Protein AF-A0A2G9M117-F1 (afdb_monomer_lite)

Secondary structure (DSSP, 8-state):
-HHHHHHHHHHHHHHTTS-SS--SSHHHHHHHHHHHTTT-HHHHHHHHHHHHHHHGGGSEEEEEE-SSS-EEEEEEETTEEEEE-HHHHHHHHHHHHHHHHHHHHHH-

Sequence (108 aa):
MIELCVEAILERAKKKKLIKVIPEAPRARIEAVEIVCKKNPTIMKTMTLYLFLRRIDALEQVRKNEFRKKVTLEIIDADKITEINMDKLKEWYELTQNFLIDVRGYIK

Foldseek 3Di:
DVVVLLVLLQVLCVVVVVDVDQDPDPVVSLVSQCVSCVVPVLSVVLSVVVVCVVCQVVFDWDWDDDPDDWIWIWTDDPPDTDIDTPVNVVVNVVSVVVSVVVSVVSSD

pLDDT: mean 89.01, std 9.57, range [49.56, 97.06]

Structure (mmCIF, N/CA/C/O backbone):
data_AF-A0A2G9M117-F1
#
_entry.id   AF-A0A2G9M117-F1
#
loop_
_atom_site.group_PDB
_atom_site.id
_atom_site.type_symbol
_atom_site.label_atom_id
_atom_site.label_alt_id
_atom_site.label_comp_id
_atom_site.label_asym_id
_atom_site.label_entity_id
_atom_site.label_seq_id
_atom_site.pdbx_PDB_ins_code
_atom_site.Cartn_x
_atom_site.Cartn_y
_atom_site.Cartn_z
_atom_site.occupancy
_atom_site.B_iso_or_equiv
_atom_site.auth_seq_id
_atom_site.auth_comp_id
_atom_site.auth_asym_id
_atom_site.auth_atom_id
_atom_site.pdbx_PDB_model_num
ATOM 1 N N . MET A 1 1 ? -0.251 -10.748 2.529 1.00 85.94 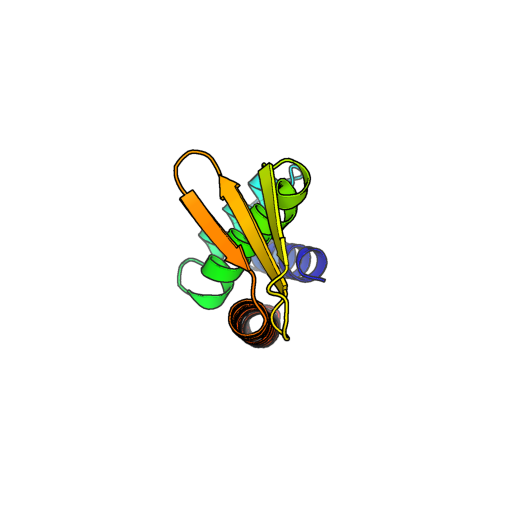1 MET A N 1
ATOM 2 C CA . MET A 1 1 ? 0.122 -10.046 3.78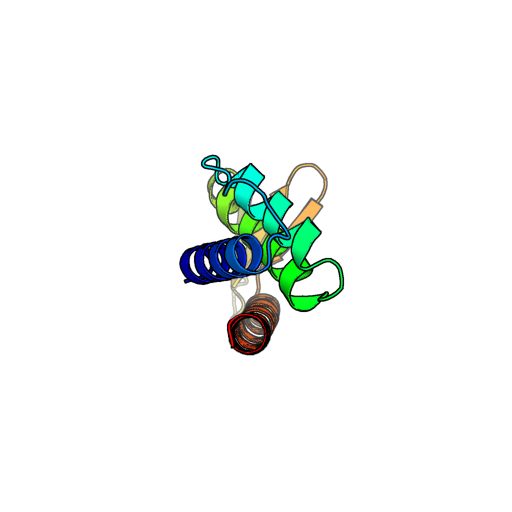1 1.00 85.94 1 MET A CA 1
ATOM 3 C C . MET A 1 1 ? -0.593 -8.703 3.890 1.00 85.94 1 MET A C 1
ATOM 5 O O . MET A 1 1 ? -1.361 -8.554 4.827 1.00 85.94 1 MET A O 1
ATOM 9 N N . ILE A 1 2 ? -0.419 -7.779 2.932 1.00 91.25 2 ILE A N 1
ATOM 10 C CA . ILE A 1 2 ? -1.111 -6.471 2.930 1.00 91.25 2 ILE A CA 1
ATOM 11 C C . ILE A 1 2 ? -2.640 -6.637 2.995 1.00 91.25 2 ILE A C 1
ATOM 13 O O . ILE A 1 2 ? -3.270 -6.001 3.830 1.00 91.25 2 ILE A O 1
ATOM 17 N N . GLU A 1 3 ? -3.217 -7.574 2.238 1.00 91.25 3 GLU A N 1
ATOM 18 C CA . GLU A 1 3 ? -4.642 -7.948 2.323 1.00 91.25 3 GLU A CA 1
ATOM 19 C C . GLU A 1 3 ? -5.142 -8.252 3.730 1.00 91.25 3 GLU A C 1
ATOM 21 O O . GLU A 1 3 ? -6.178 -7.737 4.139 1.00 91.25 3 GLU A O 1
ATOM 26 N N . LEU A 1 4 ? -4.392 -9.062 4.479 1.00 92.94 4 LEU A N 1
ATOM 27 C CA . LEU A 1 4 ? -4.767 -9.446 5.838 1.00 92.94 4 LEU A CA 1
ATOM 28 C C . LEU A 1 4 ? -4.737 -8.229 6.768 1.00 92.94 4 LEU A C 1
ATOM 30 O O . LEU A 1 4 ? -5.589 -8.076 7.637 1.00 92.94 4 LEU A O 1
ATOM 34 N N . CYS A 1 5 ? -3.771 -7.330 6.563 1.00 94.38 5 CYS A N 1
ATOM 35 C CA . CYS A 1 5 ? -3.695 -6.071 7.294 1.00 94.38 5 CYS A CA 1
ATOM 36 C C . CYS A 1 5 ? -4.869 -5.143 6.954 1.00 94.38 5 CYS A C 1
ATOM 38 O O . CYS A 1 5 ? -5.472 -4.584 7.865 1.00 94.38 5 CYS A O 1
ATOM 40 N N . VAL A 1 6 ? -5.219 -5.004 5.671 1.00 94.12 6 VAL A N 1
ATOM 41 C CA . VAL A 1 6 ? -6.384 -4.228 5.208 1.00 94.12 6 VAL A CA 1
ATOM 42 C C . VAL A 1 6 ? -7.663 -4.756 5.852 1.00 94.12 6 VAL A C 1
ATOM 44 O O . VAL A 1 6 ? -8.438 -3.984 6.414 1.00 94.12 6 VAL A O 1
ATOM 47 N N . GLU A 1 7 ? -7.857 -6.071 5.840 1.00 94.25 7 GLU A N 1
ATOM 48 C CA . GLU A 1 7 ? -9.005 -6.718 6.468 1.00 94.25 7 GLU A CA 1
ATOM 49 C C . GLU A 1 7 ? -9.072 -6.435 7.972 1.00 94.25 7 GLU A C 1
ATOM 51 O O . GLU A 1 7 ? -10.092 -5.952 8.464 1.00 94.25 7 GLU A O 1
ATOM 56 N N . ALA A 1 8 ? -7.962 -6.606 8.690 1.00 95.06 8 ALA A N 1
ATOM 57 C CA . ALA A 1 8 ? -7.910 -6.348 10.125 1.00 95.06 8 ALA A CA 1
ATOM 58 C C . ALA A 1 8 ? -8.161 -4.868 10.489 1.00 95.06 8 ALA A C 1
ATOM 60 O O . ALA A 1 8 ? -8.827 -4.578 11.490 1.00 95.06 8 ALA A O 1
ATOM 61 N N . ILE A 1 9 ? -7.681 -3.915 9.676 1.00 94.94 9 ILE A N 1
ATOM 62 C CA . ILE A 1 9 ? -7.995 -2.484 9.837 1.00 94.94 9 ILE A CA 1
ATOM 63 C C . ILE A 1 9 ? -9.500 -2.257 9.686 1.00 94.94 9 ILE A C 1
ATOM 65 O O . ILE A 1 9 ? -10.107 -1.605 10.538 1.00 94.94 9 ILE A O 1
ATOM 69 N N . LEU A 1 10 ? -10.114 -2.800 8.630 1.00 94.62 10 LEU A N 1
ATOM 70 C CA . LEU A 1 10 ? -11.540 -2.621 8.347 1.00 94.62 10 LEU A CA 1
ATOM 71 C C . LEU A 1 10 ? -12.420 -3.268 9.424 1.00 94.62 10 LEU A C 1
ATOM 73 O O . LEU A 1 10 ? -13.400 -2.663 9.864 1.00 94.62 10 LEU A O 1
ATOM 77 N N . GLU A 1 11 ? -12.049 -4.443 9.930 1.00 94.75 11 GLU A N 1
ATOM 78 C CA . GLU A 1 11 ? -12.729 -5.068 11.066 1.00 94.75 11 GLU A CA 1
ATOM 79 C C . GLU A 1 11 ? -12.672 -4.197 12.324 1.00 94.75 11 GLU A C 1
ATOM 81 O O . GLU A 1 11 ? -13.689 -3.982 12.994 1.00 94.75 11 GLU A O 1
ATOM 86 N N . ARG A 1 12 ? -11.491 -3.659 12.652 1.00 94.50 12 ARG A N 1
ATOM 87 C CA . ARG A 1 12 ? -11.315 -2.754 13.794 1.00 94.50 12 ARG A CA 1
ATOM 88 C C . ARG A 1 12 ? -12.109 -1.462 13.598 1.00 94.50 12 ARG A C 1
ATOM 90 O O . ARG A 1 12 ? -12.737 -0.993 14.547 1.00 94.50 12 ARG A O 1
ATOM 97 N N . ALA A 1 13 ? -12.139 -0.920 12.383 1.00 93.94 13 ALA A N 1
ATOM 98 C CA . ALA A 1 13 ? -12.908 0.268 12.031 1.00 93.94 13 ALA A CA 1
ATOM 99 C C . ALA A 1 13 ? -14.420 0.038 12.181 1.00 93.94 13 ALA A C 1
ATOM 101 O O . ALA A 1 13 ? -15.115 0.888 12.745 1.00 93.94 13 ALA A O 1
ATOM 102 N N . LYS A 1 14 ? -14.924 -1.132 11.764 1.00 94.06 14 LYS A N 1
ATOM 103 C CA . LYS A 1 14 ? -16.323 -1.543 11.963 1.00 94.06 14 LYS A CA 1
ATOM 104 C C . LYS A 1 14 ? -16.656 -1.672 13.451 1.00 94.06 14 LYS A C 1
ATOM 106 O O . LYS A 1 14 ? -17.664 -1.132 13.898 1.00 94.06 14 LYS A O 1
ATOM 111 N N . LYS A 1 15 ? -15.780 -2.305 14.244 1.00 92.94 15 LYS A N 1
ATOM 112 C CA . LYS A 1 15 ? -15.930 -2.404 15.712 1.00 92.94 15 LYS A CA 1
ATOM 113 C C . LYS A 1 15 ? -15.964 -1.026 16.384 1.00 92.94 15 LYS A C 1
ATOM 115 O O . LYS A 1 15 ? -16.768 -0.804 17.282 1.00 92.94 15 LYS A O 1
ATOM 120 N N . LYS A 1 16 ? -15.147 -0.080 15.907 1.00 92.19 16 LYS A N 1
ATOM 121 C CA . LYS A 1 16 ? -15.133 1.328 16.348 1.00 92.19 16 LYS A CA 1
ATOM 122 C C . LYS A 1 16 ? -16.268 2.178 15.748 1.00 92.19 16 LYS A C 1
ATOM 124 O O . LYS A 1 16 ? -16.308 3.377 15.999 1.00 92.19 16 LYS A O 1
ATOM 129 N N . LYS A 1 17 ? -17.185 1.580 14.973 1.00 91.88 17 LYS A N 1
ATOM 130 C CA . LYS A 1 17 ? -18.307 2.245 14.282 1.00 91.88 17 LYS A CA 1
ATOM 131 C C . LYS A 1 17 ? -17.888 3.374 13.324 1.00 91.88 17 LYS A C 1
ATOM 133 O O . LYS A 1 17 ? -18.693 4.249 13.022 1.00 91.88 17 LYS A O 1
ATOM 138 N N . LEU A 1 18 ? -16.650 3.348 12.820 1.00 90.50 18 LEU A N 1
ATOM 139 C CA . LEU A 1 18 ? -16.159 4.306 11.817 1.00 90.50 18 LEU A CA 1
ATOM 140 C C . LEU A 1 18 ? -16.727 4.013 10.423 1.00 90.50 18 LEU A C 1
ATOM 142 O O . LEU A 1 18 ? -16.890 4.921 9.615 1.00 90.50 18 LEU A O 1
ATOM 146 N N . ILE A 1 19 ? -17.046 2.745 10.159 1.00 91.19 19 ILE A N 1
ATOM 147 C CA . ILE A 1 19 ? -17.708 2.278 8.941 1.00 91.19 19 ILE A CA 1
ATOM 148 C C . ILE A 1 19 ? -18.910 1.410 9.317 1.00 91.19 19 ILE A C 1
ATOM 150 O O . ILE A 1 19 ? -18.880 0.697 10.322 1.00 91.19 19 ILE A O 1
ATOM 154 N N . LYS A 1 20 ? -19.976 1.461 8.511 1.00 87.31 20 LYS A N 1
ATOM 155 C CA . LYS A 1 20 ? -21.186 0.645 8.727 1.00 87.31 20 LYS A CA 1
ATOM 156 C C . LYS A 1 20 ? -21.016 -0.777 8.192 1.00 87.31 20 LYS A C 1
ATOM 158 O O . LYS A 1 20 ? -21.390 -1.747 8.848 1.00 87.31 20 LYS A O 1
ATOM 163 N N . VAL A 1 21 ? -20.435 -0.890 7.001 1.00 91.31 21 VAL A N 1
ATOM 164 C CA . VAL A 1 21 ? -20.273 -2.141 6.255 1.00 91.31 21 VAL A CA 1
ATOM 165 C C . VAL A 1 21 ? -18.848 -2.196 5.715 1.00 91.31 21 VAL A C 1
ATOM 167 O O . VAL A 1 21 ? -18.277 -1.162 5.371 1.00 91.31 21 VAL A O 1
ATOM 170 N N . ILE A 1 22 ? -18.269 -3.395 5.687 1.00 91.25 22 ILE A N 1
ATOM 171 C CA . ILE A 1 22 ? -16.971 -3.639 5.054 1.00 91.25 22 ILE A CA 1
ATOM 172 C C . ILE A 1 22 ? -17.247 -3.858 3.563 1.00 91.25 22 ILE A C 1
ATOM 174 O O . ILE A 1 22 ? -18.027 -4.756 3.250 1.00 91.25 22 ILE A O 1
ATOM 178 N N . PRO A 1 23 ? -16.661 -3.061 2.655 1.00 91.69 23 PRO A N 1
ATOM 179 C CA . PRO A 1 23 ? -16.855 -3.258 1.224 1.00 91.69 23 PRO A CA 1
ATOM 180 C C . PRO A 1 23 ? -16.344 -4.628 0.762 1.00 91.69 23 PRO A C 1
ATOM 182 O O . PRO A 1 23 ? -15.321 -5.108 1.254 1.00 91.69 23 PRO A O 1
ATOM 185 N N . GLU A 1 24 ? -17.027 -5.230 -0.212 1.00 88.50 24 GLU A N 1
ATOM 186 C CA . GLU A 1 24 ? -16.603 -6.496 -0.832 1.00 88.50 24 GLU A CA 1
ATOM 187 C C . GLU A 1 24 ? -15.572 -6.267 -1.942 1.00 88.50 24 GLU A C 1
ATOM 189 O O . GLU A 1 24 ? -14.589 -6.999 -2.060 1.00 88.50 24 GLU A O 1
ATOM 194 N N . ALA A 1 25 ? -15.759 -5.209 -2.738 1.00 89.56 25 ALA A N 1
ATOM 195 C CA . ALA A 1 25 ? -14.879 -4.903 -3.856 1.00 89.56 25 ALA A CA 1
ATOM 196 C C . ALA A 1 25 ? -13.464 -4.522 -3.365 1.00 89.56 25 ALA A C 1
ATOM 198 O O . ALA A 1 25 ? -13.335 -3.635 -2.515 1.00 89.56 25 ALA A O 1
ATOM 199 N N . PRO A 1 26 ? -12.382 -5.099 -3.933 1.00 86.56 26 PRO A N 1
ATOM 200 C CA . PRO A 1 26 ? -11.021 -4.852 -3.454 1.00 86.56 26 PRO A CA 1
ATOM 201 C C . PRO A 1 26 ? -10.614 -3.378 -3.476 1.00 86.56 26 PRO A C 1
ATOM 203 O O . PRO A 1 26 ? -9.981 -2.891 -2.545 1.00 86.56 26 PRO A O 1
ATOM 206 N N . ARG A 1 27 ? -11.019 -2.642 -4.514 1.00 89.00 27 ARG A N 1
ATOM 207 C CA . ARG A 1 27 ? -10.718 -1.212 -4.628 1.00 89.00 27 ARG A CA 1
ATOM 208 C C . ARG A 1 27 ? -11.461 -0.382 -3.579 1.00 89.00 27 ARG A C 1
ATOM 210 O O . ARG A 1 27 ? -10.848 0.449 -2.922 1.00 89.00 27 ARG A O 1
ATOM 217 N N . ALA A 1 28 ? -12.732 -0.698 -3.338 1.00 91.62 28 ALA A N 1
ATOM 218 C CA . ALA A 1 28 ? -13.521 -0.044 -2.298 1.00 91.62 28 ALA A CA 1
ATOM 219 C C . ALA A 1 28 ? -12.977 -0.332 -0.884 1.00 91.62 28 ALA A C 1
ATOM 221 O O . ALA A 1 28 ? -13.058 0.523 -0.005 1.00 91.62 28 ALA A O 1
ATOM 222 N N . ARG A 1 29 ? -12.381 -1.513 -0.651 1.00 93.62 29 ARG A N 1
ATOM 223 C CA . ARG A 1 29 ? -11.678 -1.821 0.610 1.00 93.62 29 ARG A CA 1
ATOM 224 C C . ARG A 1 29 ? -10.484 -0.891 0.831 1.00 93.62 29 ARG A C 1
ATOM 226 O O . ARG A 1 29 ? -10.327 -0.376 1.934 1.00 93.62 29 ARG A O 1
ATOM 233 N N . ILE A 1 30 ? -9.680 -0.659 -0.208 1.00 93.69 30 ILE A N 1
ATOM 234 C CA . ILE A 1 30 ? -8.529 0.253 -0.155 1.00 93.69 30 ILE A CA 1
ATOM 235 C C . ILE A 1 30 ? -8.993 1.681 0.148 1.00 93.69 30 ILE A C 1
ATOM 237 O O . ILE A 1 30 ? -8.508 2.287 1.098 1.00 93.69 30 ILE A O 1
ATOM 241 N N . GLU A 1 31 ? -9.987 2.181 -0.588 1.00 93.00 31 GLU A N 1
ATOM 242 C CA . GLU A 1 31 ? -10.548 3.524 -0.383 1.00 93.00 31 GLU A CA 1
ATOM 243 C C . GLU A 1 31 ? -11.097 3.700 1.043 1.00 93.00 31 GLU A C 1
ATOM 245 O O . GLU A 1 31 ? -10.865 4.719 1.696 1.00 93.00 31 GLU A O 1
ATOM 250 N N . ALA A 1 32 ? -11.765 2.677 1.585 1.00 94.31 32 ALA A N 1
ATOM 251 C CA . ALA A 1 32 ? -12.232 2.696 2.967 1.00 94.31 32 ALA A CA 1
ATOM 252 C C . ALA A 1 32 ? -11.071 2.765 3.978 1.00 94.31 32 ALA A C 1
ATOM 254 O O . ALA A 1 32 ? -11.161 3.516 4.953 1.00 94.31 32 ALA A O 1
ATOM 255 N N . VAL A 1 33 ? -9.974 2.031 3.754 1.00 94.75 33 VAL A N 1
ATOM 256 C CA . VAL A 1 33 ? -8.766 2.128 4.593 1.00 94.75 33 VAL A CA 1
ATOM 257 C C . VAL A 1 33 ? -8.152 3.520 4.505 1.00 94.75 33 VAL A C 1
ATOM 259 O O . VAL A 1 33 ? -7.814 4.092 5.539 1.00 94.75 33 VAL A O 1
ATOM 262 N N . GLU A 1 34 ? -8.055 4.097 3.311 1.00 93.31 34 GLU A N 1
ATOM 263 C CA . GLU A 1 34 ? -7.516 5.444 3.109 1.00 93.31 34 GLU A CA 1
ATOM 264 C C . GLU A 1 34 ? -8.325 6.510 3.862 1.00 93.31 34 GLU A C 1
ATOM 266 O O . GLU A 1 34 ? -7.759 7.378 4.527 1.00 93.31 34 GLU A O 1
ATOM 271 N N . ILE A 1 35 ? -9.656 6.403 3.857 1.00 93.44 35 ILE A N 1
ATOM 272 C CA . ILE A 1 35 ? -10.538 7.310 4.605 1.00 93.44 35 ILE A CA 1
ATOM 273 C C . ILE A 1 35 ? -10.338 7.151 6.119 1.00 93.44 35 ILE A C 1
ATOM 275 O O . ILE A 1 35 ? -10.193 8.144 6.843 1.00 93.44 35 ILE A O 1
ATOM 279 N N . VAL A 1 36 ? -10.326 5.909 6.611 1.00 93.88 36 VAL A N 1
ATOM 280 C CA . VAL A 1 36 ? -10.222 5.599 8.046 1.00 93.88 36 VAL A CA 1
ATOM 281 C C . VAL A 1 36 ? -8.843 5.962 8.603 1.00 93.88 36 VAL A C 1
ATOM 283 O O . VAL A 1 36 ? -8.735 6.474 9.721 1.00 93.88 36 VAL A O 1
ATOM 286 N N . CYS A 1 37 ? -7.789 5.730 7.825 1.00 93.06 37 CYS A N 1
ATOM 287 C CA . CYS A 1 37 ? -6.396 5.916 8.215 1.00 93.06 37 CYS A CA 1
ATOM 288 C C . CYS A 1 37 ? -5.759 7.168 7.596 1.00 93.06 37 CYS A C 1
ATOM 290 O O . CYS A 1 37 ? -4.537 7.280 7.607 1.00 93.06 37 CYS A O 1
ATOM 292 N N . LYS A 1 38 ? -6.553 8.154 7.153 1.00 92.81 38 LYS A N 1
ATOM 293 C CA . LYS A 1 38 ? -6.085 9.376 6.464 1.00 92.81 38 LYS A CA 1
ATOM 294 C C . LYS A 1 38 ? -4.963 10.155 7.159 1.00 92.81 38 LYS A C 1
ATOM 296 O O . LYS A 1 38 ? -4.235 10.903 6.521 1.00 92.81 38 LYS A O 1
ATOM 301 N N . LYS A 1 39 ? -4.851 10.027 8.486 1.00 92.25 39 LYS A N 1
ATOM 302 C CA . LYS A 1 39 ? -3.823 10.700 9.297 1.00 92.25 39 LYS A CA 1
ATOM 303 C C . LYS A 1 39 ? -2.484 9.958 9.313 1.00 92.25 39 LYS A C 1
ATOM 305 O O . LYS A 1 39 ? -1.503 10.524 9.781 1.00 92.25 39 LYS A O 1
ATOM 310 N N . ASN A 1 40 ? -2.444 8.707 8.856 1.00 93.25 40 ASN A N 1
ATOM 311 C CA . ASN A 1 40 ? -1.240 7.893 8.833 1.00 93.25 40 ASN A CA 1
ATOM 312 C C . AS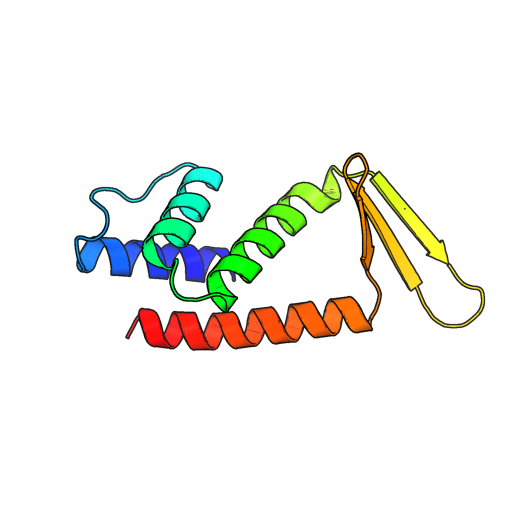N A 1 40 ? -0.652 7.866 7.405 1.00 93.25 40 ASN A C 1
ATOM 314 O O . ASN A 1 40 ? -1.157 7.136 6.546 1.00 93.25 40 ASN A O 1
ATOM 318 N N . PRO A 1 41 ? 0.426 8.622 7.134 1.00 95.00 41 PRO A N 1
ATOM 319 C CA . PRO A 1 41 ? 1.014 8.692 5.800 1.00 95.00 41 PRO A CA 1
ATOM 320 C C . PRO A 1 41 ? 1.636 7.364 5.342 1.00 95.00 41 PRO A C 1
ATOM 322 O O . PRO A 1 41 ? 1.660 7.096 4.142 1.00 95.00 41 PRO A O 1
ATOM 325 N N . THR A 1 42 ? 2.123 6.525 6.259 1.00 95.50 42 THR A N 1
ATOM 326 C CA . THR A 1 42 ? 2.696 5.205 5.953 1.00 95.50 42 THR A CA 1
ATOM 327 C C . THR A 1 42 ? 1.644 4.282 5.349 1.00 95.50 42 THR A C 1
ATOM 329 O O . THR A 1 42 ? 1.878 3.667 4.307 1.00 95.50 42 THR A O 1
ATOM 332 N N . ILE A 1 43 ? 0.458 4.225 5.966 1.00 94.38 43 ILE A N 1
ATOM 333 C CA . ILE A 1 43 ? -0.667 3.415 5.483 1.00 94.38 43 ILE A CA 1
ATOM 334 C C . ILE A 1 43 ? -1.100 3.903 4.100 1.00 94.38 43 ILE A C 1
ATOM 336 O O . ILE A 1 43 ? -1.184 3.094 3.181 1.00 94.38 43 ILE A O 1
ATOM 340 N N . MET A 1 44 ? -1.267 5.216 3.919 1.00 95.19 44 MET A N 1
ATOM 341 C CA . MET A 1 44 ? -1.650 5.806 2.628 1.00 95.19 44 MET A CA 1
ATOM 342 C C . MET A 1 44 ? -0.654 5.464 1.510 1.00 95.19 44 MET A C 1
ATOM 344 O O . MET A 1 44 ? -1.037 4.981 0.444 1.00 95.19 44 MET A O 1
ATOM 348 N N . LYS A 1 45 ? 0.649 5.650 1.764 1.00 95.94 45 LYS A N 1
ATOM 349 C CA . LYS A 1 45 ? 1.705 5.311 0.797 1.00 95.94 45 LYS A CA 1
ATOM 350 C C . LYS A 1 45 ? 1.710 3.820 0.463 1.00 95.94 45 LYS A C 1
ATOM 352 O O . LYS A 1 45 ? 1.909 3.456 -0.694 1.00 95.94 45 LYS A O 1
ATOM 357 N N . THR A 1 46 ? 1.454 2.965 1.451 1.00 96.38 46 THR A N 1
ATOM 358 C CA . THR A 1 46 ? 1.381 1.512 1.249 1.00 96.38 46 THR A CA 1
ATOM 359 C C . THR A 1 46 ? 0.161 1.117 0.423 1.00 96.38 46 THR A C 1
ATOM 361 O O . THR A 1 46 ? 0.286 0.248 -0.432 1.00 96.38 46 THR A O 1
ATOM 364 N N . MET A 1 47 ? -0.993 1.768 0.604 1.00 95.81 47 MET A N 1
ATOM 365 C CA . MET A 1 47 ? -2.180 1.540 -0.233 1.00 95.81 47 MET A CA 1
ATOM 366 C C . MET A 1 47 ? -1.921 1.921 -1.693 1.00 95.81 47 MET A C 1
ATOM 368 O O . MET A 1 47 ? -2.234 1.151 -2.601 1.00 95.81 47 MET A O 1
ATOM 372 N N . THR A 1 48 ? -1.249 3.054 -1.921 1.00 93.62 48 THR A N 1
ATOM 373 C CA . THR A 1 48 ? -0.822 3.469 -3.266 1.00 93.62 48 THR A CA 1
ATOM 374 C C . THR A 1 48 ? 0.143 2.456 -3.888 1.00 93.62 48 THR A C 1
ATOM 376 O O . THR A 1 48 ? -0.058 2.038 -5.029 1.00 93.62 48 THR A O 1
ATOM 379 N N . LEU A 1 49 ? 1.167 2.025 -3.138 1.00 94.44 49 LEU A N 1
ATOM 380 C CA . LEU A 1 49 ? 2.112 1.000 -3.588 1.00 94.44 49 LEU A CA 1
ATOM 381 C C . LEU A 1 49 ? 1.391 -0.314 -3.899 1.00 94.44 49 LEU A C 1
ATOM 383 O O . LEU A 1 49 ? 1.639 -0.929 -4.927 1.00 94.44 49 LEU A O 1
ATOM 387 N N . TYR A 1 50 ? 0.468 -0.729 -3.041 1.00 94.31 50 TYR A N 1
ATOM 388 C CA . TYR A 1 50 ? -0.291 -1.954 -3.218 1.00 94.31 50 TYR A CA 1
ATOM 389 C C . TYR A 1 50 ? -1.151 -1.925 -4.491 1.00 94.31 50 TYR A C 1
ATOM 391 O O . TYR A 1 50 ? -1.129 -2.878 -5.269 1.00 94.31 50 TYR A O 1
ATOM 399 N N . LEU A 1 51 ? -1.851 -0.817 -4.760 1.00 91.94 51 LEU A N 1
ATOM 400 C CA . LEU A 1 51 ? -2.604 -0.642 -6.005 1.00 91.94 51 LEU A CA 1
ATOM 401 C C . LEU A 1 51 ? -1.698 -0.670 -7.240 1.00 91.94 51 LEU A C 1
ATOM 403 O O . LEU A 1 51 ? -2.080 -1.256 -8.251 1.00 91.94 51 LEU A O 1
ATOM 407 N N . PHE A 1 52 ? -0.510 -0.066 -7.156 1.00 91.56 52 PHE A N 1
ATOM 408 C CA . PHE A 1 52 ? 0.496 -0.132 -8.215 1.00 91.56 52 PHE A CA 1
ATOM 409 C C . PHE A 1 52 ? 0.959 -1.577 -8.458 1.00 91.56 52 PHE A C 1
ATOM 411 O O . PHE A 1 52 ? 0.898 -2.057 -9.587 1.00 91.56 52 PHE A O 1
ATOM 418 N N . LEU A 1 53 ? 1.323 -2.305 -7.399 1.00 91.19 53 LEU A N 1
ATOM 419 C CA . LEU A 1 53 ? 1.755 -3.702 -7.488 1.00 91.19 53 LEU A CA 1
ATOM 420 C C . LEU A 1 53 ? 0.659 -4.620 -8.043 1.00 91.19 53 LEU A C 1
ATOM 422 O O . LEU A 1 53 ? 0.966 -5.543 -8.782 1.00 91.19 53 LEU A O 1
ATOM 426 N N . ARG A 1 54 ? -0.624 -4.360 -7.759 1.00 89.69 54 ARG A N 1
ATOM 427 C CA . ARG A 1 54 ? -1.731 -5.143 -8.338 1.00 89.69 54 ARG A CA 1
ATOM 428 C C . ARG A 1 54 ? -1.883 -4.998 -9.847 1.00 89.69 54 ARG A C 1
ATOM 430 O O . ARG A 1 54 ? -2.456 -5.888 -10.466 1.00 89.69 54 ARG A O 1
ATOM 437 N N . ARG A 1 55 ? -1.481 -3.859 -10.414 1.00 90.00 55 ARG A N 1
ATOM 438 C CA . ARG A 1 55 ? -1.606 -3.594 -11.854 1.00 90.00 55 ARG A CA 1
ATOM 439 C C . ARG A 1 55 ? -0.302 -3.792 -12.617 1.00 90.00 55 ARG A C 1
ATOM 441 O O . ARG A 1 55 ? -0.337 -3.750 -13.837 1.00 90.00 55 ARG A O 1
ATOM 448 N N . ILE A 1 56 ? 0.817 -4.010 -11.923 1.00 89.56 56 ILE A N 1
ATOM 449 C CA . ILE A 1 56 ? 2.161 -4.028 -12.516 1.00 89.56 56 ILE A CA 1
ATOM 450 C C . ILE A 1 56 ? 2.308 -5.056 -13.646 1.00 89.56 56 ILE A C 1
ATOM 452 O O . ILE A 1 56 ? 2.969 -4.778 -14.640 1.00 89.56 56 ILE A O 1
ATOM 456 N N . ASP A 1 57 ? 1.633 -6.202 -13.536 1.00 84.94 57 ASP A N 1
ATOM 457 C CA . ASP A 1 57 ? 1.667 -7.264 -14.548 1.00 84.94 57 ASP A CA 1
ATOM 458 C C . ASP A 1 57 ? 0.956 -6.872 -15.852 1.00 84.94 57 ASP A C 1
ATOM 460 O O . ASP A 1 57 ? 1.248 -7.429 -16.905 1.00 84.94 57 ASP A O 1
ATOM 464 N N . ALA A 1 58 ? 0.029 -5.911 -15.788 1.00 88.31 58 ALA A N 1
ATOM 465 C CA . ALA A 1 58 ? -0.694 -5.390 -16.945 1.00 88.31 58 ALA A CA 1
ATOM 466 C C . ALA A 1 58 ? -0.026 -4.149 -17.563 1.00 88.31 58 ALA A C 1
ATOM 468 O O . ALA A 1 58 ? -0.475 -3.679 -18.607 1.00 88.31 58 ALA A O 1
ATOM 469 N N . LEU A 1 59 ? 0.998 -3.593 -16.910 1.00 88.44 59 LEU A N 1
ATOM 470 C CA . LEU A 1 59 ? 1.725 -2.420 -17.386 1.00 88.44 59 LEU A CA 1
ATOM 471 C C . LEU A 1 59 ? 2.881 -2.829 -18.299 1.00 88.44 59 LEU A C 1
ATOM 473 O O . LEU A 1 59 ? 3.406 -3.939 -18.201 1.00 88.44 59 LEU A O 1
ATOM 477 N N . GLU A 1 60 ? 3.291 -1.921 -19.181 1.00 86.12 60 GLU A N 1
ATOM 478 C CA . GLU A 1 60 ? 4.431 -2.155 -20.061 1.00 86.12 60 GLU A CA 1
ATOM 479 C C . GLU A 1 60 ? 5.726 -2.211 -19.241 1.00 86.12 60 GLU A C 1
ATOM 481 O O . GLU A 1 60 ? 5.985 -1.359 -18.385 1.00 86.12 60 GLU A O 1
ATOM 486 N N . GLN A 1 61 ? 6.529 -3.247 -19.495 1.00 85.38 61 GLN A N 1
ATOM 487 C CA . GLN A 1 61 ? 7.738 -3.547 -18.737 1.00 85.38 61 GLN A CA 1
ATOM 488 C C . GLN A 1 61 ? 8.956 -3.546 -19.655 1.00 85.38 61 GLN A C 1
ATOM 490 O O . GLN A 1 61 ? 9.082 -4.399 -20.536 1.00 85.38 61 GLN A O 1
ATOM 495 N N . VAL A 1 62 ? 9.901 -2.646 -19.398 1.00 83.25 62 VAL A N 1
ATOM 496 C CA . VAL A 1 62 ? 11.182 -2.597 -20.107 1.00 83.25 62 VAL A CA 1
ATOM 497 C C . VAL A 1 62 ? 12.281 -3.068 -19.162 1.00 83.25 62 VAL A C 1
ATOM 499 O O . VAL A 1 62 ? 12.512 -2.500 -18.096 1.00 83.25 62 VAL A O 1
ATOM 502 N N . ARG A 1 63 ? 12.974 -4.147 -19.538 1.00 74.75 63 ARG A N 1
ATOM 503 C CA . ARG A 1 63 ? 14.118 -4.665 -18.776 1.00 74.75 63 ARG A CA 1
ATOM 504 C C . ARG A 1 63 ? 15.406 -4.071 -19.324 1.00 74.75 63 ARG A C 1
ATOM 506 O O . ARG A 1 63 ? 15.808 -4.403 -20.438 1.00 74.75 63 ARG A O 1
ATOM 513 N N . LYS A 1 64 ? 16.090 -3.252 -18.525 1.00 68.56 64 LYS A N 1
ATOM 514 C CA . LYS A 1 64 ? 17.447 -2.795 -18.835 1.00 68.56 64 LYS A CA 1
ATOM 515 C C . LYS A 1 64 ? 18.451 -3.721 -18.154 1.00 68.56 64 LYS A C 1
ATOM 517 O O . LYS A 1 64 ? 18.610 -3.714 -16.934 1.00 68.56 64 LYS A O 1
ATOM 522 N N . ASN A 1 65 ? 19.109 -4.548 -18.964 1.00 57.66 65 ASN A N 1
ATOM 523 C CA . ASN A 1 65 ? 20.235 -5.370 -18.532 1.00 57.66 65 ASN A CA 1
ATOM 524 C C . ASN A 1 65 ? 21.526 -4.586 -18.774 1.00 57.66 65 ASN A C 1
ATOM 526 O O . ASN A 1 65 ? 22.063 -4.605 -19.882 1.00 57.66 65 ASN A O 1
ATOM 530 N N . GLU A 1 66 ? 22.040 -3.898 -17.756 1.00 53.09 66 GLU A N 1
ATOM 531 C CA . GLU A 1 66 ? 23.386 -3.339 -17.851 1.00 53.09 66 GLU A CA 1
ATOM 532 C C . GLU A 1 66 ? 24.422 -4.453 -17.699 1.00 53.09 66 GLU A C 1
ATOM 534 O O . GLU A 1 66 ? 24.415 -5.231 -16.742 1.00 53.09 66 GLU A O 1
ATOM 539 N N . PHE A 1 67 ? 25.341 -4.497 -18.665 1.00 49.56 67 PHE A N 1
ATOM 540 C CA . PHE A 1 67 ? 26.354 -5.530 -18.894 1.00 49.56 67 PHE A CA 1
ATOM 541 C C . PHE A 1 67 ? 27.238 -5.842 -17.668 1.00 49.56 67 PHE A C 1
ATOM 543 O O . PHE A 1 67 ? 27.946 -6.848 -17.665 1.00 49.56 67 PHE A O 1
ATOM 550 N N . ARG A 1 68 ? 27.193 -5.028 -16.599 1.00 57.09 68 ARG A N 1
ATOM 551 C CA . ARG A 1 68 ? 27.782 -5.323 -15.284 1.00 57.09 68 ARG A CA 1
ATOM 552 C C . ARG A 1 68 ? 26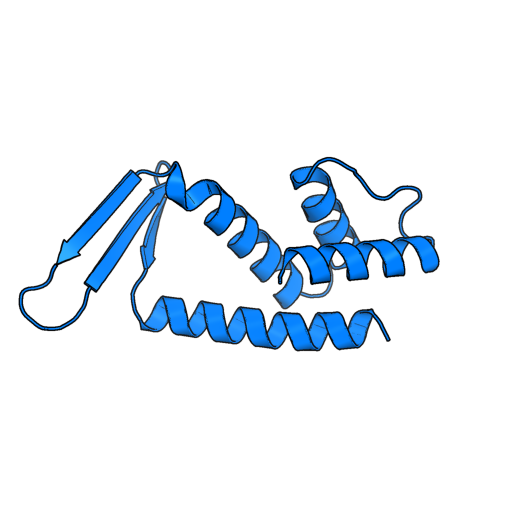.934 -4.738 -14.131 1.00 57.09 68 ARG A C 1
ATOM 554 O O . ARG A 1 68 ? 27.127 -3.601 -13.727 1.00 57.09 68 ARG A O 1
ATOM 561 N N . LYS A 1 69 ? 26.107 -5.598 -13.517 1.00 57.28 69 LYS A N 1
ATOM 562 C CA . LYS A 1 69 ? 25.663 -5.591 -12.096 1.00 57.28 69 LYS A CA 1
ATOM 563 C C . LYS A 1 69 ? 24.464 -4.756 -11.609 1.00 57.28 69 LYS A C 1
ATOM 565 O O . LYS A 1 69 ? 24.208 -4.811 -10.406 1.00 57.28 69 LYS A O 1
ATOM 570 N N . LYS A 1 70 ? 23.641 -4.120 -12.442 1.00 59.88 70 LYS A N 1
ATOM 571 C CA . LYS A 1 70 ? 22.321 -3.648 -11.971 1.00 59.88 70 LYS A CA 1
ATOM 572 C C . LYS A 1 70 ? 21.228 -4.007 -12.973 1.00 59.88 70 LYS A C 1
ATOM 574 O O . LYS A 1 70 ? 21.261 -3.582 -14.119 1.00 59.88 70 LYS A O 1
ATOM 579 N N . VAL A 1 71 ? 20.295 -4.852 -12.530 1.00 67.50 71 VAL A N 1
ATOM 580 C CA . VAL A 1 71 ? 19.039 -5.099 -13.243 1.00 67.50 71 VAL A CA 1
ATOM 581 C C . VAL A 1 71 ? 18.084 -4.002 -12.805 1.00 67.50 71 VAL A C 1
ATOM 583 O O . VAL A 1 71 ? 17.785 -3.894 -11.614 1.00 67.50 71 VAL A O 1
ATOM 586 N N . THR A 1 72 ? 17.629 -3.202 -13.761 1.00 82.75 72 THR A N 1
ATOM 587 C CA . THR A 1 72 ? 16.581 -2.208 -13.538 1.00 82.75 72 THR A CA 1
ATOM 588 C C . THR A 1 72 ? 15.376 -2.602 -14.378 1.00 82.75 72 THR A C 1
ATOM 590 O O . THR A 1 72 ? 15.491 -2.848 -15.583 1.00 82.75 72 THR A O 1
ATOM 593 N N . LEU A 1 73 ? 14.224 -2.701 -13.721 1.00 85.88 73 LEU A N 1
ATOM 594 C CA . LEU A 1 73 ? 12.935 -2.894 -14.371 1.00 85.88 73 LEU A CA 1
ATOM 595 C C . LEU A 1 73 ? 12.245 -1.538 -14.468 1.00 85.88 73 LEU A C 1
ATOM 597 O O . LEU A 1 73 ? 11.998 -0.901 -13.450 1.00 85.88 73 LEU A O 1
ATOM 601 N N . GLU A 1 74 ? 11.931 -1.101 -15.675 1.00 88.81 74 GLU A N 1
ATOM 602 C CA . GLU A 1 74 ? 11.158 0.114 -15.903 1.00 88.81 74 GLU A CA 1
ATOM 603 C C . GLU A 1 74 ? 9.712 -0.276 -16.170 1.00 88.81 74 GLU A C 1
ATOM 605 O O . GLU A 1 74 ? 9.432 -1.096 -17.043 1.00 88.81 74 GLU A O 1
ATOM 610 N N . ILE A 1 75 ? 8.802 0.299 -15.392 1.00 88.75 75 ILE A N 1
ATOM 611 C CA . ILE A 1 75 ? 7.364 0.159 -15.592 1.00 88.75 75 ILE A CA 1
ATOM 612 C C . ILE A 1 75 ? 6.849 1.457 -16.194 1.00 88.75 75 ILE A C 1
ATOM 614 O O . ILE A 1 75 ? 7.012 2.519 -15.585 1.00 88.75 75 ILE A O 1
ATOM 618 N N . ILE A 1 76 ? 6.223 1.362 -17.362 1.00 87.44 76 ILE A N 1
ATOM 619 C CA . ILE A 1 76 ? 5.612 2.493 -18.056 1.00 87.44 76 ILE A CA 1
ATOM 620 C C . ILE A 1 76 ? 4.107 2.462 -17.772 1.00 87.44 76 ILE A C 1
ATOM 622 O O . ILE A 1 76 ? 3.408 1.499 -18.087 1.00 87.44 76 ILE A O 1
ATOM 626 N N . ASP A 1 77 ? 3.619 3.518 -17.126 1.00 86.25 77 ASP A N 1
ATOM 627 C CA . ASP A 1 77 ? 2.214 3.723 -16.775 1.00 86.25 77 ASP A CA 1
ATOM 628 C C . ASP A 1 77 ? 1.758 5.061 -17.366 1.00 86.25 77 ASP A C 1
ATOM 630 O O . ASP A 1 77 ? 1.952 6.120 -16.758 1.00 86.25 77 ASP A O 1
ATOM 634 N N . ALA A 1 78 ? 1.224 5.012 -18.591 1.00 82.81 78 ALA A N 1
ATOM 635 C CA . ALA A 1 78 ? 0.990 6.184 -19.437 1.00 82.81 78 ALA A CA 1
ATOM 636 C C . ALA A 1 78 ? 2.268 7.040 -19.575 1.00 82.81 78 ALA A C 1
ATOM 638 O O . ALA A 1 78 ? 3.250 6.572 -20.142 1.00 82.81 78 ALA A O 1
ATOM 639 N N . ASP A 1 79 ? 2.289 8.251 -19.012 1.00 82.12 79 ASP A N 1
ATOM 640 C CA . ASP A 1 79 ? 3.438 9.169 -19.071 1.00 82.12 79 ASP A CA 1
ATOM 641 C C . ASP A 1 79 ? 4.409 9.017 -17.887 1.00 82.12 79 ASP A C 1
ATOM 643 O O . ASP A 1 79 ? 5.374 9.776 -17.751 1.00 82.12 79 ASP A O 1
ATOM 647 N N . LYS A 1 80 ? 4.155 8.068 -16.977 1.00 86.88 80 LYS A N 1
ATOM 648 C CA . LYS A 1 80 ? 4.966 7.874 -15.775 1.00 86.88 80 LYS A CA 1
ATOM 649 C C . LYS A 1 80 ? 5.857 6.647 -15.908 1.00 86.88 80 LYS A C 1
ATOM 651 O O . LYS A 1 80 ? 5.378 5.517 -15.931 1.00 86.88 80 LYS A O 1
ATOM 656 N N . ILE A 1 81 ? 7.164 6.881 -15.875 1.00 88.00 81 ILE A N 1
ATOM 657 C CA . ILE A 1 81 ? 8.172 5.822 -15.804 1.00 88.00 81 ILE A CA 1
ATOM 658 C C . ILE A 1 81 ? 8.523 5.580 -14.336 1.00 88.00 81 ILE A C 1
ATOM 660 O O . ILE A 1 81 ? 8.882 6.505 -13.603 1.00 88.00 81 ILE A O 1
ATOM 664 N N . THR A 1 82 ? 8.394 4.333 -13.888 1.00 89.06 82 THR A N 1
ATOM 665 C CA . THR A 1 82 ? 8.824 3.897 -12.556 1.00 89.06 82 THR A CA 1
ATOM 666 C C . THR A 1 82 ? 9.996 2.940 -12.696 1.00 89.06 82 THR A C 1
ATOM 668 O O . THR A 1 82 ? 9.821 1.806 -13.132 1.00 89.06 82 THR A O 1
ATOM 671 N N . GLU A 1 83 ? 11.182 3.389 -12.295 1.00 90.50 83 GLU A N 1
ATOM 672 C CA . GLU A 1 83 ? 12.376 2.547 -12.240 1.00 90.50 83 GLU A CA 1
ATOM 673 C C . GLU A 1 83 ? 12.403 1.731 -10.942 1.00 90.50 83 GLU A C 1
ATOM 675 O O . GLU A 1 83 ? 12.366 2.267 -9.829 1.00 90.50 83 GLU A O 1
ATOM 680 N N . ILE A 1 84 ? 12.479 0.413 -11.087 1.00 89.88 84 ILE A N 1
ATOM 681 C CA . ILE A 1 84 ? 12.555 -0.555 -10.001 1.00 89.88 84 ILE A CA 1
ATOM 682 C C . ILE A 1 84 ? 13.955 -1.156 -10.024 1.00 89.88 84 ILE A C 1
ATOM 684 O O . ILE A 1 84 ? 14.272 -2.050 -10.809 1.00 89.88 84 ILE A O 1
ATOM 688 N N . ASN A 1 85 ? 14.796 -0.635 -9.140 1.00 89.94 85 ASN A N 1
ATOM 689 C CA . ASN A 1 85 ? 16.137 -1.127 -8.860 1.00 89.94 85 ASN A CA 1
ATOM 690 C C . ASN A 1 85 ? 16.226 -1.598 -7.393 1.00 89.94 85 ASN A C 1
ATOM 692 O O . ASN A 1 85 ? 15.251 -1.541 -6.640 1.00 89.94 85 ASN A O 1
ATOM 696 N N . MET A 1 86 ? 17.404 -2.056 -6.966 1.00 88.94 86 MET A N 1
ATOM 697 C CA . MET A 1 86 ? 17.609 -2.548 -5.596 1.00 88.94 86 MET A CA 1
ATOM 698 C C . MET A 1 86 ? 17.327 -1.498 -4.514 1.00 88.94 86 MET A C 1
ATOM 700 O O . MET A 1 86 ? 16.802 -1.846 -3.457 1.00 88.94 86 MET A O 1
ATOM 704 N N . ASP A 1 87 ? 17.637 -0.228 -4.775 1.00 91.19 87 ASP A N 1
ATOM 705 C CA . ASP A 1 87 ? 17.396 0.859 -3.824 1.00 91.19 87 ASP A CA 1
ATOM 706 C C . ASP A 1 87 ? 15.888 1.096 -3.661 1.00 91.19 87 ASP A C 1
ATOM 708 O O . ASP A 1 87 ? 15.380 1.157 -2.541 1.00 91.19 87 ASP A O 1
ATOM 712 N N . LYS A 1 88 ? 15.138 1.078 -4.772 1.00 91.75 88 LYS A N 1
ATOM 713 C CA . LYS A 1 88 ? 13.674 1.171 -4.765 1.00 91.75 88 LYS A CA 1
ATOM 714 C C . LYS A 1 88 ? 13.020 0.019 -4.012 1.00 91.75 88 LYS A C 1
ATOM 716 O O . LYS A 1 88 ? 12.099 0.230 -3.224 1.00 91.75 88 LYS A O 1
ATOM 721 N N . LEU A 1 89 ? 13.511 -1.200 -4.224 1.00 92.19 89 LEU A N 1
ATOM 722 C CA . LEU A 1 89 ? 13.025 -2.377 -3.506 1.00 92.19 89 LEU A CA 1
ATOM 723 C C . LEU A 1 89 ? 13.290 -2.265 -2.001 1.00 92.19 89 LEU A C 1
ATOM 725 O O . LEU A 1 89 ? 12.436 -2.653 -1.203 1.00 92.19 89 LEU A O 1
ATOM 729 N N . LYS A 1 90 ? 14.431 -1.691 -1.604 1.00 94.31 90 LYS A N 1
ATOM 730 C CA . LYS A 1 90 ? 14.746 -1.430 -0.198 1.00 94.31 90 LYS A CA 1
ATOM 731 C C . LYS A 1 90 ? 13.805 -0.387 0.414 1.00 94.31 90 LYS A C 1
ATOM 733 O O . LYS A 1 90 ? 13.278 -0.629 1.497 1.00 94.31 90 LYS A O 1
ATOM 738 N N . GLU A 1 91 ? 13.513 0.705 -0.294 1.00 95.38 91 GLU A N 1
ATOM 739 C CA . GLU A 1 91 ? 12.515 1.696 0.142 1.00 95.38 91 GLU A CA 1
ATOM 740 C C . GLU A 1 91 ? 11.134 1.058 0.358 1.00 95.38 91 GLU A C 1
ATOM 742 O O . GLU A 1 91 ? 10.466 1.312 1.361 1.00 95.38 91 GLU A O 1
ATOM 747 N N . TRP A 1 92 ? 10.689 0.210 -0.574 1.00 95.69 92 TRP A N 1
ATOM 748 C CA . TRP A 1 92 ? 9.403 -0.486 -0.464 1.00 95.69 92 TRP A CA 1
ATOM 749 C C . TRP A 1 92 ? 9.380 -1.495 0.678 1.00 95.69 92 TRP A C 1
ATOM 751 O O . TRP A 1 92 ? 8.360 -1.631 1.360 1.00 95.69 92 TRP A O 1
ATOM 761 N N . TYR A 1 93 ? 10.498 -2.180 0.914 1.00 95.56 93 TYR A N 1
ATOM 762 C CA . TYR A 1 93 ? 10.653 -3.065 2.058 1.00 95.56 93 TYR A CA 1
ATOM 763 C C . TYR A 1 93 ? 10.505 -2.293 3.375 1.00 95.56 93 TYR A C 1
ATOM 765 O O . TYR A 1 93 ? 9.673 -2.661 4.203 1.00 95.56 93 TYR A O 1
ATOM 773 N N . GLU A 1 94 ? 11.235 -1.189 3.545 1.00 97.06 94 GLU A N 1
ATOM 774 C CA . GLU A 1 94 ? 11.160 -0.337 4.740 1.00 97.06 94 GLU A CA 1
ATOM 775 C C . GLU A 1 94 ? 9.752 0.244 4.941 1.00 97.06 94 GLU A C 1
ATOM 777 O O . GLU A 1 94 ? 9.213 0.204 6.050 1.00 97.06 94 GLU A O 1
ATOM 782 N N . LEU A 1 95 ? 9.107 0.704 3.864 1.00 96.94 95 LEU A N 1
ATOM 783 C CA . LEU A 1 95 ? 7.720 1.170 3.899 1.00 96.94 95 LEU A CA 1
ATOM 784 C C . LEU A 1 95 ? 6.768 0.072 4.392 1.00 96.94 95 LEU A C 1
ATOM 786 O O . LEU A 1 95 ? 5.923 0.327 5.251 1.00 96.94 95 LEU A O 1
ATOM 790 N N . THR A 1 96 ? 6.930 -1.153 3.887 1.00 95.25 96 THR A N 1
ATOM 791 C CA . THR A 1 96 ? 6.091 -2.296 4.269 1.00 95.25 96 THR A CA 1
ATOM 792 C C . THR A 1 96 ? 6.315 -2.691 5.731 1.00 95.25 96 THR A C 1
ATOM 794 O O . THR A 1 96 ? 5.356 -3.006 6.432 1.00 95.25 96 THR A O 1
ATOM 797 N N . GLN A 1 97 ? 7.552 -2.626 6.233 1.00 96.50 97 GLN A N 1
ATOM 798 C CA . GLN A 1 97 ? 7.846 -2.878 7.650 1.00 96.50 97 GLN A CA 1
ATOM 799 C C . GLN A 1 97 ? 7.184 -1.838 8.561 1.00 96.50 97 GLN A C 1
ATOM 801 O O . GLN A 1 97 ? 6.498 -2.201 9.519 1.00 96.50 97 GLN A O 1
ATOM 806 N N . ASN A 1 98 ? 7.317 -0.552 8.229 1.00 96.25 98 ASN A N 1
ATOM 807 C CA . ASN A 1 98 ? 6.678 0.529 8.983 1.00 96.25 98 ASN A CA 1
ATOM 808 C C . ASN A 1 98 ? 5.149 0.400 8.965 1.00 96.25 98 ASN A C 1
ATOM 810 O O . ASN A 1 98 ? 4.494 0.580 9.990 1.00 96.25 98 ASN A O 1
ATOM 814 N N . PHE A 1 99 ? 4.578 0.000 7.826 1.00 96.56 99 PHE A N 1
ATOM 815 C CA . PHE A 1 99 ? 3.154 -0.296 7.714 1.00 96.56 99 PHE A CA 1
ATOM 816 C C . PHE A 1 99 ? 2.708 -1.388 8.693 1.00 96.56 99 PHE A C 1
ATOM 818 O O . PHE A 1 99 ? 1.705 -1.213 9.380 1.00 96.56 99 PHE A O 1
ATOM 825 N N . LEU A 1 100 ? 3.452 -2.492 8.817 1.00 95.44 100 LEU A N 1
ATOM 826 C CA . LEU A 1 100 ? 3.106 -3.563 9.760 1.00 95.44 100 LEU A CA 1
ATOM 827 C C . LEU A 1 100 ? 3.101 -3.076 11.216 1.00 95.44 100 LEU A C 1
ATOM 829 O O . LEU A 1 100 ? 2.226 -3.469 11.994 1.00 95.44 100 LEU A O 1
ATOM 833 N N . ILE A 1 101 ? 4.048 -2.209 11.583 1.00 95.62 101 ILE A N 1
ATOM 834 C CA . ILE A 1 101 ? 4.121 -1.601 12.918 1.00 95.62 101 ILE A CA 1
ATOM 835 C C . ILE A 1 101 ? 2.885 -0.730 13.173 1.00 95.62 101 ILE A C 1
ATOM 837 O O . ILE A 1 101 ? 2.210 -0.900 14.193 1.00 95.62 101 ILE A O 1
ATOM 841 N N . ASP A 1 102 ? 2.548 0.140 12.224 1.00 94.88 102 ASP A N 1
ATOM 842 C CA . ASP A 1 102 ? 1.409 1.053 12.323 1.00 94.88 102 ASP A CA 1
ATOM 843 C C . ASP A 1 102 ? 0.0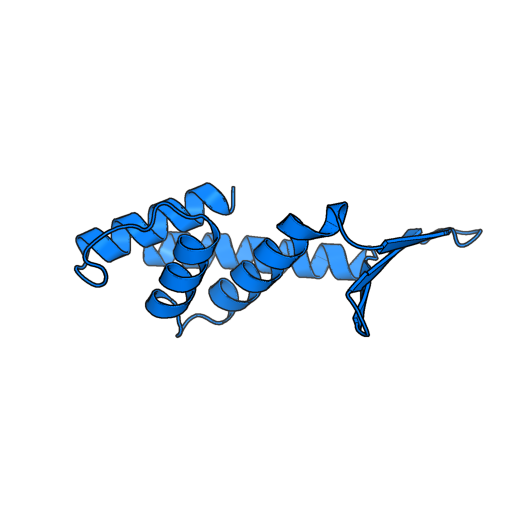73 0.307 12.400 1.00 94.88 102 ASP A C 1
ATOM 845 O O . ASP A 1 102 ? -0.784 0.617 13.233 1.00 94.88 102 ASP A O 1
ATOM 849 N N . VAL A 1 103 ? -0.090 -0.736 11.584 1.00 94.50 103 VAL A N 1
ATOM 850 C CA . VAL A 1 103 ? -1.278 -1.595 11.600 1.00 94.50 103 VAL A CA 1
ATOM 851 C C . VAL A 1 103 ? -1.404 -2.328 12.929 1.00 94.50 103 VAL A C 1
ATOM 853 O O . VAL A 1 103 ? -2.485 -2.353 13.523 1.00 94.50 103 VAL A O 1
ATOM 856 N N . ARG A 1 104 ? -0.302 -2.869 13.458 1.00 93.81 104 ARG A N 1
ATOM 857 C CA . ARG A 1 104 ? -0.294 -3.501 14.782 1.00 93.81 104 ARG A CA 1
ATOM 858 C C . ARG A 1 104 ? -0.692 -2.511 15.880 1.00 93.81 104 ARG A C 1
ATOM 860 O O . ARG A 1 104 ? -1.421 -2.896 16.792 1.00 93.81 104 ARG A O 1
ATOM 867 N N . GLY A 1 105 ? -0.236 -1.261 15.799 1.00 91.31 105 GLY A N 1
ATOM 868 C CA . GLY A 1 105 ? -0.635 -0.189 16.715 1.00 91.31 105 GLY A CA 1
ATOM 869 C C . GLY A 1 105 ? -2.120 0.171 16.611 1.00 91.31 105 GLY A C 1
ATOM 870 O O . GLY A 1 105 ? -2.760 0.419 17.627 1.00 91.31 105 GLY A O 1
ATOM 871 N N . TYR A 1 106 ? -2.686 0.144 15.404 1.00 89.69 106 TYR A N 1
ATOM 872 C CA . TYR A 1 106 ? -4.092 0.471 15.155 1.00 89.69 106 TYR A CA 1
ATOM 873 C C . TYR A 1 106 ? -5.079 -0.615 15.624 1.00 89.69 106 TYR A C 1
ATOM 875 O O . TYR A 1 106 ? -6.187 -0.302 16.086 1.00 89.69 106 TYR A O 1
ATOM 883 N N . ILE A 1 107 ? -4.700 -1.889 15.463 1.00 89.00 107 ILE A N 1
ATOM 884 C CA . ILE A 1 107 ? -5.550 -3.048 15.784 1.00 89.00 107 ILE A CA 1
ATOM 885 C C . ILE A 1 107 ? -5.639 -3.292 17.296 1.00 89.00 107 ILE A C 1
ATOM 887 O O . ILE A 1 107 ? -6.701 -3.722 17.756 1.00 89.00 107 ILE A O 1
ATOM 891 N N . LYS A 1 108 ? -4.572 -3.001 18.056 1.00 77.38 108 LYS A N 1
ATOM 892 C CA . LYS A 1 108 ? -4.602 -3.008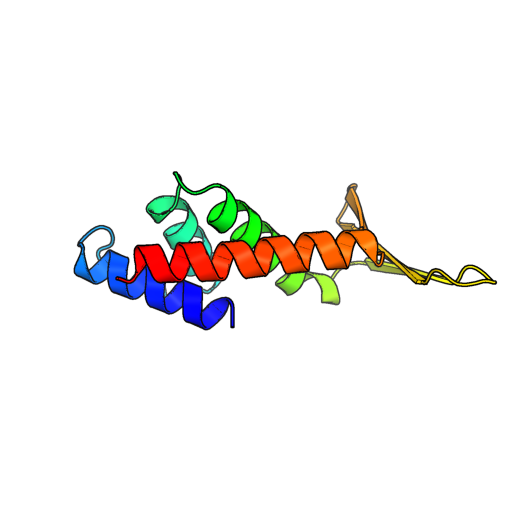 19.530 1.00 77.38 108 LYS A CA 1
ATOM 893 C C . LYS A 1 108 ? -5.722 -2.106 20.060 1.00 77.38 108 LYS A C 1
ATOM 895 O O . LYS A 1 108 ? -6.409 -2.525 21.015 1.00 77.38 108 LYS A O 1
#

Radius of gyration: 16.35 Å; chains: 1; bounding box: 49×21×40 Å